Protein AF-A0A7S3GR27-F1 (afdb_monomer_lite)

Organism: NCBI:txid89044

Foldseek 3Di:
DVLLVVQLVLCVVVPHDNVVSNVLSVQASVLLVVCVVVVNSCSVQLSVVCVVVVNPSVVSSVCVVVVVPPPPPDDPPDPPDPDPDDDDDDDDDDDDDDDDDDDDDDDDDDDDDPCPPDPVVQLVVQLVVCVVVVHDNVVSNVVSD

Sequence (145 aa):
GAELLSVFDRLRALGMPPPEAAATAKKYAAQLKELGEMGFEDWITAARLLDKYNGRLSRVANLLSEGGGAEFDDFPMAPVAPAAAPAPVAFPAPVPEPAQQQRPQASTVAGASAAAGIDKERVAAKFRELLAVGVQPNDAAGQAI

Structure (mmCIF, N/CA/C/O backbone):
data_AF-A0A7S3GR27-F1
#
_entry.id   AF-A0A7S3GR27-F1
#
loop_
_atom_site.group_PDB
_atom_site.id
_atom_site.type_symbol
_atom_site.label_atom_id
_atom_site.label_alt_id
_atom_site.label_comp_id
_atom_site.label_asym_id
_atom_site.label_entity_id
_atom_site.label_seq_id
_atom_site.pdbx_PDB_ins_code
_atom_site.Cartn_x
_atom_site.Cartn_y
_atom_site.Cartn_z
_atom_site.occupancy
_atom_site.B_iso_or_equiv
_atom_site.auth_seq_id
_atom_site.auth_comp_id
_atom_site.auth_asym_id
_atom_site.auth_atom_id
_atom_site.pdbx_PDB_model_num
ATOM 1 N N . GLY A 1 1 ? -11.485 3.491 2.715 1.00 74.00 1 GLY A N 1
ATOM 2 C CA . GLY A 1 1 ? -11.586 2.217 3.460 1.00 74.00 1 GLY A CA 1
ATOM 3 C C . GLY A 1 1 ? -11.530 1.015 2.537 1.00 74.00 1 GLY A C 1
ATOM 4 O O . GLY A 1 1 ? -10.647 0.187 2.703 1.00 74.00 1 GLY A O 1
ATOM 5 N N . ALA A 1 2 ? -12.428 0.944 1.549 1.00 90.06 2 ALA A N 1
ATOM 6 C CA . ALA A 1 2 ? -12.491 -0.162 0.587 1.00 90.06 2 ALA A CA 1
ATOM 7 C C . ALA A 1 2 ? -11.155 -0.437 -0.132 1.00 90.06 2 ALA A C 1
ATOM 9 O O . ALA A 1 2 ? -10.729 -1.581 -0.214 1.00 90.06 2 ALA A O 1
ATOM 10 N N . GLU A 1 3 ? -10.444 0.611 -0.557 1.00 91.38 3 GLU A N 1
ATOM 11 C CA . GLU A 1 3 ? -9.149 0.484 -1.248 1.00 91.38 3 GLU A CA 1
ATOM 12 C C . GLU A 1 3 ? -8.087 -0.223 -0.400 1.00 91.38 3 GLU A C 1
ATOM 14 O O . GLU A 1 3 ? -7.293 -1.007 -0.905 1.00 91.38 3 GLU A O 1
ATOM 19 N N . LEU A 1 4 ? -8.113 0.014 0.909 1.00 94.62 4 LEU A N 1
ATOM 20 C CA . LEU A 1 4 ? -7.178 -0.558 1.871 1.00 94.62 4 LEU A CA 1
ATOM 21 C C . LEU A 1 4 ? -7.359 -2.081 1.967 1.00 94.62 4 LEU A C 1
ATOM 23 O O . LEU A 1 4 ? -6.374 -2.813 2.007 1.00 94.62 4 LEU A O 1
ATOM 27 N N . LEU A 1 5 ? -8.613 -2.547 1.945 1.00 95.56 5 LEU A N 1
ATOM 28 C CA . LEU A 1 5 ? -8.957 -3.970 1.930 1.00 95.56 5 LEU A CA 1
ATOM 29 C C . LEU A 1 5 ? -8.587 -4.622 0.596 1.00 95.56 5 LEU A C 1
ATOM 31 O O . LEU A 1 5 ? -8.003 -5.702 0.603 1.00 95.56 5 LEU A O 1
ATOM 35 N N . SER A 1 6 ? -8.854 -3.955 -0.532 1.00 95.12 6 SER A N 1
ATOM 36 C CA . SER A 1 6 ? -8.463 -4.462 -1.853 1.00 95.12 6 SER A CA 1
ATOM 37 C C . SER A 1 6 ? -6.945 -4.610 -1.984 1.00 95.12 6 SER A C 1
ATOM 39 O O . SER A 1 6 ? -6.467 -5.627 -2.481 1.00 95.12 6 SER A O 1
ATOM 41 N N . VAL A 1 7 ? -6.177 -3.626 -1.501 1.00 95.69 7 VAL A N 1
ATOM 42 C CA . VAL A 1 7 ? -4.706 -3.674 -1.524 1.00 95.69 7 VAL A CA 1
ATOM 43 C C . VAL A 1 7 ? -4.174 -4.758 -0.597 1.00 95.69 7 VAL A C 1
ATOM 45 O O . VAL A 1 7 ? -3.272 -5.509 -0.967 1.00 95.69 7 VAL A O 1
ATOM 48 N N . PHE A 1 8 ? -4.749 -4.863 0.599 1.00 96.50 8 PHE A N 1
ATOM 49 C CA . PHE A 1 8 ? -4.393 -5.894 1.562 1.00 96.50 8 PHE A CA 1
ATOM 50 C C . PHE A 1 8 ? -4.617 -7.309 1.012 1.00 96.50 8 PHE A C 1
ATOM 52 O O . PHE A 1 8 ? -3.720 -8.146 1.107 1.00 96.50 8 PHE A O 1
ATOM 59 N N . ASP A 1 9 ? -5.784 -7.574 0.416 1.00 96.31 9 ASP A N 1
ATOM 60 C CA . ASP A 1 9 ? -6.108 -8.894 -0.128 1.00 96.31 9 ASP A CA 1
ATOM 61 C C . ASP A 1 9 ? -5.181 -9.260 -1.297 1.00 96.31 9 ASP A C 1
ATOM 63 O O . ASP A 1 9 ? -4.663 -10.376 -1.343 1.00 96.31 9 ASP A O 1
ATOM 67 N N . ARG A 1 10 ? -4.847 -8.286 -2.158 1.00 95.00 10 ARG A N 1
ATOM 68 C CA . ARG A 1 10 ? -3.869 -8.457 -3.244 1.00 95.00 10 ARG A CA 1
ATOM 69 C C . ARG A 1 10 ? -2.475 -8.815 -2.716 1.00 95.00 10 ARG A C 1
ATOM 71 O O . ARG A 1 10 ? -1.873 -9.773 -3.193 1.00 95.00 10 ARG A O 1
ATOM 78 N N . LEU A 1 11 ? -1.968 -8.089 -1.715 1.00 95.12 11 LEU A N 1
ATOM 79 C CA . LEU A 1 11 ? -0.666 -8.382 -1.096 1.00 95.12 11 LEU A CA 1
ATOM 80 C C . LEU A 1 11 ? -0.644 -9.776 -0.455 1.00 95.12 11 LEU A C 1
ATOM 82 O O . LEU A 1 11 ? 0.347 -10.496 -0.572 1.00 95.12 11 LEU A O 1
ATOM 86 N N . ARG A 1 12 ? -1.747 -10.181 0.185 1.00 96.00 12 ARG A N 1
ATOM 87 C CA . ARG A 1 12 ? -1.884 -11.517 0.773 1.00 96.00 12 ARG A CA 1
ATOM 88 C C . ARG A 1 12 ? -1.926 -12.610 -0.297 1.00 96.00 12 ARG A C 1
ATOM 90 O O . ARG A 1 12 ? -1.296 -13.648 -0.118 1.00 96.00 12 ARG A O 1
ATOM 97 N N . ALA A 1 13 ? -2.625 -12.372 -1.408 1.00 96.44 13 ALA A N 1
ATOM 98 C CA . ALA A 1 13 ? -2.672 -13.288 -2.548 1.00 96.44 13 ALA A CA 1
ATOM 99 C C . ALA A 1 13 ? -1.287 -13.498 -3.188 1.00 96.44 13 ALA A C 1
ATOM 101 O O . ALA A 1 13 ? -0.997 -14.587 -3.672 1.00 96.44 13 ALA A O 1
ATOM 102 N N . LEU A 1 14 ? -0.417 -12.485 -3.125 1.00 94.19 14 LEU A N 1
ATOM 103 C CA . LEU A 1 14 ? 0.978 -12.543 -3.577 1.00 94.19 14 LEU A CA 1
ATOM 104 C C . LEU A 1 14 ? 1.947 -13.139 -2.534 1.00 94.19 14 LEU A C 1
ATOM 106 O O . LEU A 1 14 ? 3.152 -13.176 -2.766 1.00 94.19 14 LEU A O 1
ATOM 110 N N . GLY A 1 15 ? 1.444 -13.608 -1.386 1.00 94.69 15 GLY A N 1
ATOM 111 C CA . GLY A 1 15 ? 2.239 -14.300 -0.367 1.00 94.69 15 GLY A CA 1
ATOM 112 C C . GLY A 1 15 ? 2.841 -13.410 0.725 1.00 94.69 15 GLY A C 1
ATOM 113 O O . GLY A 1 15 ? 3.635 -13.901 1.527 1.00 94.69 15 GLY A O 1
ATOM 114 N N . MET A 1 16 ? 2.473 -12.125 0.813 1.00 94.50 16 MET A N 1
ATOM 115 C CA . MET A 1 16 ? 2.908 -11.269 1.926 1.00 94.50 16 MET A CA 1
ATOM 116 C C . MET A 1 16 ? 2.218 -11.683 3.239 1.00 94.50 16 MET A C 1
ATOM 118 O O . MET A 1 16 ? 1.001 -11.906 3.245 1.00 94.50 16 MET A O 1
ATOM 122 N N . PRO A 1 17 ? 2.937 -11.740 4.378 1.00 95.94 17 PRO A N 1
ATOM 123 C CA . PRO A 1 17 ? 2.318 -12.076 5.651 1.00 95.94 17 PRO A CA 1
ATOM 124 C C . PRO A 1 17 ? 1.285 -11.007 6.066 1.00 95.94 17 PRO A C 1
ATOM 126 O O . PRO A 1 17 ? 1.534 -9.810 5.900 1.00 95.94 17 PRO A O 1
ATOM 129 N N . PRO A 1 18 ? 0.140 -11.401 6.665 1.00 94.88 18 PRO A N 1
ATOM 130 C CA . PRO A 1 18 ? -0.937 -10.482 7.041 1.00 94.88 18 PRO A CA 1
ATOM 131 C C . PRO A 1 18 ? -0.513 -9.243 7.855 1.00 94.88 18 PRO A C 1
ATOM 133 O O . PRO A 1 18 ? -0.980 -8.151 7.535 1.00 94.88 18 PRO A O 1
ATOM 136 N N . PRO A 1 19 ? 0.354 -9.331 8.885 1.00 96.06 19 PRO A N 1
ATOM 137 C CA . PRO A 1 19 ? 0.736 -8.138 9.641 1.00 96.06 19 PRO A CA 1
ATOM 138 C C . PRO A 1 19 ? 1.511 -7.117 8.791 1.00 96.06 19 PRO A C 1
ATOM 140 O O . PRO A 1 19 ? 1.234 -5.919 8.882 1.00 96.06 19 PRO A O 1
ATOM 143 N N . GLU A 1 20 ? 2.428 -7.566 7.927 1.00 94.31 20 GLU A N 1
ATOM 144 C CA . GLU A 1 20 ? 3.156 -6.672 7.015 1.00 94.31 20 GLU A CA 1
ATOM 145 C C . GLU A 1 20 ? 2.253 -6.127 5.914 1.00 94.31 20 GLU A C 1
ATOM 147 O O . GLU A 1 20 ? 2.299 -4.932 5.625 1.00 94.31 20 GLU A O 1
ATOM 152 N N . ALA A 1 21 ? 1.388 -6.964 5.336 1.00 95.75 21 ALA A N 1
ATOM 153 C CA . ALA A 1 21 ? 0.435 -6.533 4.319 1.00 95.75 21 ALA A CA 1
ATOM 154 C C . ALA A 1 21 ? -0.488 -5.430 4.854 1.00 95.75 21 ALA A C 1
ATOM 156 O O . ALA A 1 21 ? -0.719 -4.434 4.172 1.00 95.75 21 ALA A O 1
ATOM 157 N N . ALA A 1 22 ? -0.970 -5.555 6.095 1.00 96.00 22 ALA A N 1
ATOM 158 C CA . ALA A 1 22 ? -1.816 -4.543 6.723 1.00 96.00 22 ALA A CA 1
ATOM 159 C C . ALA A 1 22 ? -1.056 -3.230 6.972 1.00 96.00 22 ALA A C 1
ATOM 161 O O . ALA A 1 22 ? -1.586 -2.149 6.706 1.00 96.00 22 ALA A O 1
ATOM 162 N N . ALA A 1 23 ? 0.191 -3.307 7.451 1.00 96.38 23 ALA A N 1
ATOM 163 C CA . ALA A 1 23 ? 1.030 -2.132 7.674 1.00 96.38 23 ALA A CA 1
ATOM 164 C C . ALA A 1 23 ? 1.354 -1.404 6.359 1.00 96.38 23 ALA A C 1
ATOM 166 O O . ALA A 1 23 ? 1.213 -0.181 6.273 1.00 96.38 23 ALA A O 1
ATOM 167 N N . THR A 1 24 ? 1.728 -2.162 5.328 1.00 95.69 24 THR A N 1
ATOM 168 C CA . THR A 1 24 ? 2.029 -1.664 3.983 1.00 95.69 24 THR A CA 1
ATOM 169 C C . THR A 1 24 ? 0.794 -1.051 3.337 1.00 95.69 24 THR A C 1
ATOM 171 O O . THR A 1 24 ? 0.851 0.092 2.893 1.00 95.69 24 THR A O 1
ATOM 174 N N . ALA A 1 25 ? -0.345 -1.748 3.345 1.00 95.81 25 ALA A N 1
ATOM 175 C CA . ALA A 1 25 ? -1.597 -1.226 2.805 1.00 95.81 25 ALA A CA 1
ATOM 176 C C . ALA A 1 25 ? -2.021 0.059 3.532 1.00 95.81 25 ALA A C 1
ATOM 178 O O . ALA A 1 25 ? -2.435 1.024 2.900 1.00 95.81 25 ALA A O 1
ATOM 179 N N . LYS A 1 26 ? -1.847 0.141 4.855 1.00 96.88 26 LYS A N 1
ATOM 180 C CA . LYS A 1 26 ? -2.180 1.355 5.613 1.00 96.88 26 LYS A CA 1
ATOM 181 C C . LYS A 1 26 ? -1.310 2.556 5.237 1.00 96.88 26 LYS A C 1
ATOM 183 O O . LYS A 1 26 ? -1.814 3.675 5.232 1.00 96.88 26 LYS A O 1
ATOM 188 N N . LYS A 1 27 ? -0.026 2.336 4.944 1.00 96.12 27 LYS A N 1
ATOM 189 C CA . LYS A 1 27 ? 0.920 3.399 4.570 1.00 96.12 27 LYS A CA 1
ATOM 190 C C . LYS A 1 27 ? 0.828 3.790 3.094 1.00 96.12 27 LYS A C 1
ATOM 192 O O . LYS A 1 27 ? 0.944 4.970 2.779 1.00 96.12 27 LYS A O 1
ATOM 197 N N . TYR A 1 28 ? 0.645 2.806 2.214 1.00 97.00 28 TYR A N 1
ATOM 198 C CA . TYR A 1 28 ? 0.872 2.945 0.776 1.00 97.00 28 TYR A CA 1
ATOM 199 C C . TYR A 1 28 ? -0.311 2.506 -0.103 1.00 97.00 28 TYR A C 1
ATOM 201 O O . TYR A 1 28 ? -0.120 2.253 -1.291 1.00 97.00 28 TYR A O 1
ATOM 209 N N . ALA A 1 29 ? -1.532 2.394 0.441 1.00 96.44 29 ALA A N 1
ATOM 210 C CA . ALA A 1 29 ? -2.702 1.954 -0.333 1.00 96.44 29 ALA A CA 1
ATOM 211 C C . ALA A 1 29 ? -2.932 2.777 -1.605 1.00 96.44 29 ALA A C 1
ATOM 213 O O . ALA A 1 29 ? -3.178 2.194 -2.657 1.00 96.44 29 ALA A O 1
ATOM 214 N N . ALA A 1 30 ? -2.832 4.108 -1.521 1.00 96.69 30 ALA A N 1
ATOM 215 C CA . ALA A 1 30 ? -3.043 4.980 -2.674 1.00 96.69 30 ALA A CA 1
ATOM 216 C C . ALA A 1 30 ? -1.991 4.723 -3.767 1.00 96.69 30 ALA A C 1
ATOM 218 O O . ALA A 1 30 ? -2.334 4.540 -4.928 1.00 96.69 30 ALA A O 1
ATOM 219 N N . GLN A 1 31 ? -0.717 4.622 -3.381 1.00 97.19 31 GLN A N 1
ATOM 220 C CA . GLN A 1 31 ? 0.395 4.410 -4.306 1.00 97.19 31 GLN A CA 1
ATOM 221 C C . GLN A 1 31 ? 0.361 3.023 -4.954 1.00 97.19 31 GLN A C 1
ATOM 223 O O . GLN A 1 31 ? 0.614 2.898 -6.147 1.00 97.19 31 GLN A O 1
ATOM 228 N N . LEU A 1 32 ? 0.058 1.976 -4.182 1.00 96.31 32 LEU A N 1
ATOM 229 C CA . LEU A 1 32 ? -0.047 0.612 -4.708 1.00 96.31 32 LEU A CA 1
ATOM 230 C C . LEU A 1 32 ? -1.229 0.466 -5.665 1.00 96.31 32 LEU A C 1
ATOM 232 O O . LEU A 1 32 ? -1.109 -0.218 -6.677 1.00 96.31 32 LEU A O 1
ATOM 236 N N . LYS A 1 33 ? -2.344 1.147 -5.3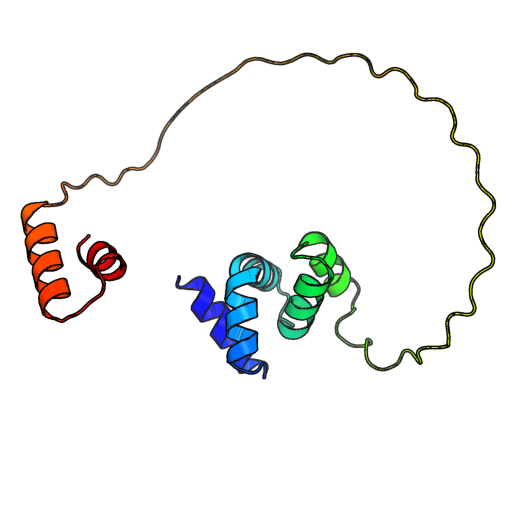81 1.00 96.31 33 LYS A N 1
ATOM 237 C CA . LYS A 1 33 ? -3.483 1.202 -6.295 1.00 96.31 33 LYS A CA 1
ATOM 238 C C . LYS A 1 33 ? -3.106 1.872 -7.617 1.00 96.31 33 LYS A C 1
ATOM 240 O O . LYS A 1 33 ? -3.334 1.273 -8.659 1.00 96.31 33 LYS A O 1
ATOM 245 N N . GLU A 1 34 ? -2.482 3.048 -7.570 1.00 96.12 34 GLU A N 1
ATOM 246 C CA . GLU A 1 34 ? -2.038 3.761 -8.778 1.00 96.12 34 GLU A CA 1
ATOM 247 C C . GLU A 1 34 ? -1.043 2.927 -9.599 1.00 96.12 34 GLU A C 1
ATOM 249 O O . GLU A 1 34 ? -1.134 2.867 -10.822 1.00 96.12 34 GLU A O 1
ATOM 254 N N . LEU A 1 35 ? -0.120 2.220 -8.935 1.00 94.94 35 LEU A N 1
ATOM 255 C CA . LEU A 1 35 ? 0.774 1.262 -9.594 1.00 94.94 35 LEU A CA 1
ATOM 256 C C . LEU A 1 35 ? -0.004 0.126 -10.270 1.00 94.94 35 LEU A C 1
ATOM 258 O O . LEU A 1 35 ? 0.286 -0.207 -11.416 1.00 94.94 35 LEU A O 1
ATOM 262 N N . GLY A 1 36 ? -1.033 -0.408 -9.615 1.00 94.50 36 GLY A N 1
ATOM 263 C CA . GLY A 1 36 ? -1.944 -1.373 -10.223 1.00 94.50 36 GLY A CA 1
ATOM 264 C C . GLY A 1 36 ? -2.678 -0.830 -11.454 1.00 94.50 36 GLY A C 1
ATOM 265 O O . GLY A 1 36 ? -2.768 -1.529 -12.459 1.00 94.50 36 GLY A O 1
ATOM 266 N N . GLU A 1 37 ? -3.159 0.415 -11.408 1.00 95.69 37 GLU A N 1
ATOM 267 C CA . GLU A 1 37 ? -3.839 1.072 -12.539 1.00 95.69 37 GLU A CA 1
ATOM 268 C C . GLU A 1 37 ? -2.891 1.346 -13.718 1.00 95.69 37 GLU A C 1
ATOM 270 O O . GLU A 1 37 ? -3.316 1.315 -14.871 1.00 95.69 37 GLU A O 1
ATOM 275 N N . MET A 1 38 ? -1.594 1.527 -13.448 1.00 93.94 38 MET A N 1
ATOM 276 C CA . MET A 1 38 ? -0.543 1.608 -14.470 1.00 93.94 38 MET A CA 1
ATOM 277 C C . MET A 1 38 ? -0.135 0.242 -15.053 1.00 93.94 38 MET A C 1
ATOM 279 O O . MET A 1 38 ? 0.669 0.197 -15.982 1.00 93.94 38 MET A O 1
ATOM 283 N N . GLY A 1 39 ? -0.677 -0.865 -14.537 1.00 95.06 39 GLY A N 1
ATOM 284 C CA . GLY A 1 39 ? -0.365 -2.220 -14.997 1.00 95.06 39 GLY A CA 1
ATOM 285 C C . GLY A 1 39 ? 0.813 -2.881 -14.279 1.00 95.06 39 GLY A C 1
ATOM 286 O O . GLY A 1 39 ? 1.275 -3.932 -14.715 1.00 95.06 39 GLY A O 1
ATOM 287 N N . PHE A 1 40 ? 1.302 -2.314 -13.171 1.00 94.12 40 PHE A N 1
ATOM 288 C CA . PHE A 1 40 ? 2.305 -2.982 -12.343 1.00 94.12 40 PHE A CA 1
ATOM 289 C C . PHE A 1 40 ? 1.632 -4.024 -11.442 1.00 94.12 40 PHE A C 1
ATOM 291 O O . PHE A 1 40 ? 0.898 -3.697 -10.507 1.00 94.12 40 PHE A O 1
ATOM 298 N N . GLU A 1 41 ? 1.899 -5.300 -11.713 1.00 92.06 41 GLU A N 1
ATOM 299 C CA . GLU A 1 41 ? 1.312 -6.427 -10.976 1.00 92.06 41 GLU A CA 1
ATOM 300 C C . GLU A 1 41 ? 2.180 -6.903 -9.802 1.00 92.06 41 GLU A C 1
ATOM 302 O O . GLU A 1 41 ? 1.674 -7.546 -8.879 1.00 92.06 41 GLU A O 1
ATOM 307 N N . ASP A 1 42 ? 3.461 -6.518 -9.777 1.00 92.25 42 ASP A N 1
ATOM 308 C CA . ASP A 1 42 ? 4.414 -6.926 -8.742 1.00 92.25 42 ASP A CA 1
ATOM 309 C C . ASP A 1 42 ? 4.347 -6.033 -7.493 1.00 92.25 42 ASP A C 1
ATOM 311 O O . ASP A 1 42 ? 5.177 -5.154 -7.234 1.00 92.25 42 ASP A O 1
ATOM 315 N N . TRP A 1 43 ? 3.289 -6.229 -6.705 1.00 94.56 43 TRP A N 1
ATOM 316 C CA . TRP A 1 43 ? 2.995 -5.350 -5.570 1.00 94.56 43 TRP A CA 1
ATOM 317 C C . TRP A 1 43 ? 3.935 -5.589 -4.386 1.00 94.56 43 TRP A C 1
ATOM 319 O O . TRP A 1 43 ? 4.111 -4.698 -3.558 1.00 94.56 43 TRP A O 1
ATOM 329 N N . ILE A 1 44 ? 4.567 -6.764 -4.313 1.00 94.62 44 ILE A N 1
ATOM 330 C CA . ILE A 1 44 ? 5.554 -7.097 -3.280 1.00 94.62 44 ILE A CA 1
ATOM 331 C C . ILE A 1 44 ? 6.828 -6.281 -3.497 1.00 94.62 44 ILE A C 1
ATOM 333 O O . ILE A 1 44 ? 7.299 -5.612 -2.572 1.00 94.62 44 ILE A O 1
ATOM 337 N N . THR A 1 45 ? 7.356 -6.277 -4.724 1.00 94.12 45 THR A N 1
ATOM 338 C CA . THR A 1 45 ? 8.528 -5.467 -5.070 1.00 94.12 45 THR A CA 1
ATOM 339 C C . THR A 1 45 ? 8.196 -3.984 -4.974 1.00 94.12 45 THR A C 1
ATOM 341 O O . THR A 1 45 ? 8.950 -3.226 -4.361 1.00 94.12 45 THR A O 1
ATOM 344 N N . ALA A 1 46 ? 7.025 -3.567 -5.469 1.00 94.75 46 ALA A N 1
ATOM 345 C CA . ALA A 1 46 ? 6.552 -2.193 -5.330 1.00 94.75 46 ALA A CA 1
ATOM 346 C C . ALA A 1 46 ? 6.477 -1.739 -3.864 1.00 94.75 46 ALA A C 1
ATOM 348 O O . ALA A 1 46 ? 6.958 -0.656 -3.539 1.00 94.75 46 ALA A O 1
ATOM 349 N N . ALA A 1 47 ? 5.931 -2.561 -2.963 1.00 95.00 47 ALA A N 1
ATOM 350 C CA . ALA A 1 47 ? 5.849 -2.262 -1.535 1.00 95.00 47 ALA A CA 1
ATOM 351 C C . ALA A 1 47 ? 7.234 -2.064 -0.900 1.00 95.00 47 ALA A C 1
ATOM 353 O O . ALA A 1 47 ? 7.445 -1.092 -0.173 1.00 95.00 47 ALA A O 1
ATOM 354 N N . ARG A 1 48 ? 8.201 -2.935 -1.218 1.00 94.31 48 ARG A N 1
ATOM 355 C CA . ARG A 1 48 ? 9.591 -2.811 -0.741 1.00 94.31 48 ARG A CA 1
ATOM 356 C C . ARG A 1 48 ? 10.268 -1.547 -1.267 1.00 94.31 48 ARG A C 1
ATOM 358 O O . ARG A 1 48 ? 10.966 -0.859 -0.523 1.00 94.31 48 ARG A O 1
ATOM 365 N N . LEU A 1 49 ? 10.048 -1.216 -2.539 1.00 94.69 49 LEU A N 1
ATOM 366 C CA . LEU A 1 49 ? 10.564 0.012 -3.142 1.00 94.69 49 LEU A CA 1
ATOM 367 C C . LEU A 1 49 ? 9.898 1.254 -2.535 1.00 94.69 49 LEU A C 1
ATOM 369 O O . LEU A 1 49 ? 10.577 2.247 -2.285 1.00 94.69 49 LEU A O 1
ATOM 373 N N . LEU A 1 50 ? 8.599 1.209 -2.246 1.00 95.38 50 LEU A N 1
ATOM 374 C CA . LEU A 1 50 ? 7.890 2.299 -1.577 1.00 95.38 50 LEU A CA 1
ATOM 375 C C . LEU A 1 50 ? 8.422 2.529 -0.163 1.00 95.38 50 LEU A C 1
ATOM 377 O O . LEU A 1 50 ? 8.620 3.683 0.206 1.00 95.38 50 LEU A O 1
ATOM 381 N N . ASP A 1 51 ? 8.726 1.479 0.597 1.00 94.31 51 ASP A N 1
ATOM 382 C CA . ASP A 1 51 ? 9.366 1.628 1.908 1.00 94.31 51 ASP A CA 1
ATOM 383 C C . ASP A 1 51 ? 10.770 2.251 1.770 1.00 94.31 51 ASP A C 1
ATOM 385 O O . ASP A 1 51 ? 11.046 3.314 2.333 1.00 94.31 51 ASP A O 1
ATOM 389 N N . LYS A 1 52 ? 11.606 1.702 0.874 1.00 95.12 52 LYS A N 1
ATOM 390 C CA . LYS A 1 52 ? 12.964 2.201 0.585 1.00 95.12 52 LYS A CA 1
ATOM 391 C C . LYS A 1 52 ? 12.992 3.668 0.141 1.00 95.12 52 LYS A C 1
ATOM 393 O O . LYS A 1 52 ? 13.878 4.426 0.533 1.00 95.12 52 LYS A O 1
ATOM 398 N N . TYR A 1 53 ? 12.032 4.080 -0.684 1.00 96.00 53 TYR A N 1
ATOM 399 C CA . TYR A 1 53 ? 11.943 5.431 -1.240 1.00 96.00 53 TYR A CA 1
ATOM 400 C C . TYR A 1 53 ? 10.912 6.317 -0.529 1.00 96.00 53 TYR A C 1
ATOM 402 O O . TYR A 1 53 ? 10.527 7.350 -1.080 1.00 96.00 53 TYR A O 1
ATOM 410 N N . ASN A 1 54 ? 10.486 5.962 0.690 1.00 94.75 54 ASN A N 1
ATOM 411 C CA . ASN A 1 54 ? 9.562 6.751 1.516 1.00 94.75 54 ASN A CA 1
ATOM 412 C C . ASN A 1 54 ? 8.272 7.171 0.772 1.00 94.75 54 ASN A C 1
ATOM 414 O O . ASN A 1 54 ? 7.803 8.300 0.886 1.00 94.75 54 ASN A O 1
ATOM 418 N N . GLY A 1 55 ? 7.710 6.270 -0.033 1.00 94.31 55 GLY A N 1
ATOM 419 C CA . GLY A 1 55 ? 6.459 6.476 -0.762 1.00 94.31 55 GLY A CA 1
ATOM 420 C C . GLY A 1 55 ? 6.580 7.266 -2.070 1.00 94.31 55 GLY A C 1
ATOM 421 O O . GLY A 1 55 ? 5.555 7.669 -2.618 1.00 94.31 55 GLY A O 1
ATOM 422 N N . ARG A 1 56 ? 7.793 7.506 -2.597 1.00 96.44 56 ARG A N 1
ATOM 423 C CA . ARG A 1 56 ? 7.995 8.213 -3.880 1.00 96.44 56 ARG A CA 1
ATOM 424 C C . ARG A 1 56 ? 7.600 7.357 -5.089 1.00 96.44 56 ARG A C 1
ATOM 426 O O . ARG A 1 56 ? 8.460 6.763 -5.740 1.00 96.44 56 ARG A O 1
ATOM 433 N N . LEU A 1 57 ? 6.313 7.370 -5.432 1.00 95.38 57 LEU A N 1
ATOM 434 C CA . LEU A 1 57 ? 5.732 6.600 -6.537 1.00 95.38 57 LEU A CA 1
ATOM 435 C C . LEU A 1 57 ? 6.477 6.777 -7.871 1.00 95.38 57 LEU A C 1
ATOM 437 O O . LEU A 1 57 ? 6.812 5.777 -8.491 1.00 95.38 57 LEU A O 1
ATOM 441 N N . SER A 1 58 ? 6.840 8.001 -8.276 1.00 94.8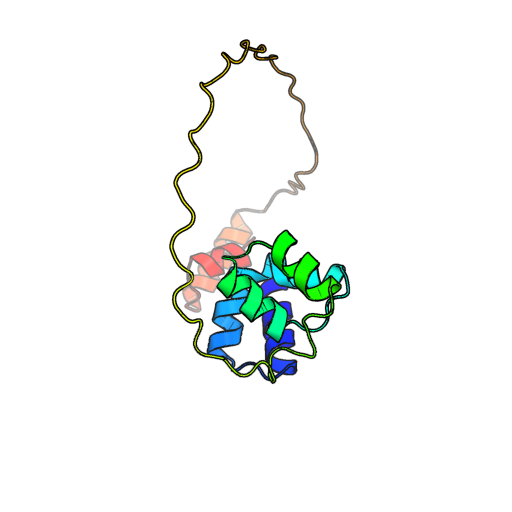1 58 SER A N 1
ATOM 442 C CA . SER A 1 58 ? 7.553 8.228 -9.549 1.00 94.81 58 SER A CA 1
ATOM 443 C C . SER A 1 58 ? 8.898 7.498 -9.627 1.00 94.81 58 SER A C 1
ATOM 445 O O . SER A 1 58 ? 9.292 7.039 -10.694 1.00 94.81 58 SER A O 1
ATOM 447 N N . ARG A 1 59 ? 9.615 7.359 -8.500 1.00 94.12 59 ARG A N 1
ATOM 448 C CA . AR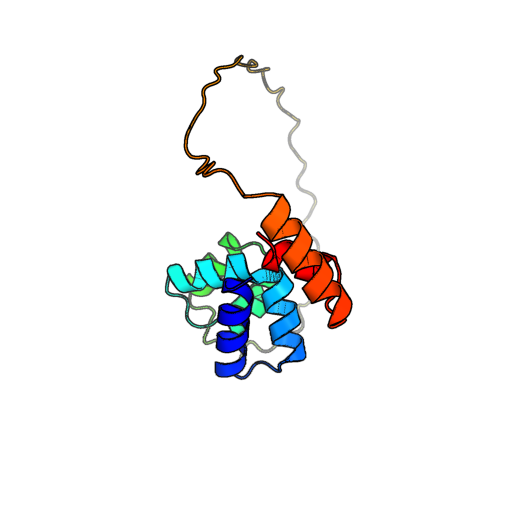G A 1 59 ? 10.891 6.627 -8.481 1.00 94.12 59 ARG A CA 1
ATOM 449 C C . ARG A 1 59 ? 10.663 5.122 -8.576 1.00 94.12 59 ARG A C 1
ATOM 451 O O . ARG A 1 59 ? 11.418 4.448 -9.264 1.00 94.12 59 ARG A O 1
ATOM 458 N N . VAL A 1 60 ? 9.628 4.627 -7.902 1.00 94.69 60 VAL A N 1
ATOM 459 C CA . VAL A 1 60 ? 9.237 3.212 -7.918 1.00 94.69 60 VAL A CA 1
ATOM 460 C C . VAL A 1 60 ? 8.751 2.796 -9.306 1.00 94.69 60 VAL A C 1
ATOM 462 O O . VAL A 1 60 ? 9.218 1.788 -9.821 1.00 94.69 60 VAL A O 1
ATOM 465 N N . ALA A 1 61 ? 7.893 3.600 -9.938 1.00 94.50 61 ALA A N 1
ATOM 466 C CA . ALA A 1 61 ? 7.383 3.349 -11.283 1.00 94.50 61 ALA A CA 1
ATOM 467 C C . ALA A 1 61 ? 8.512 3.298 -12.322 1.00 94.50 61 ALA A C 1
ATOM 469 O O . ALA A 1 61 ? 8.545 2.378 -13.131 1.00 94.50 61 ALA A O 1
ATOM 470 N N . ASN A 1 62 ? 9.480 4.223 -12.262 1.00 94.12 62 ASN A N 1
ATOM 471 C CA . ASN A 1 62 ? 10.641 4.180 -13.156 1.00 94.12 62 ASN A CA 1
ATOM 472 C C . ASN A 1 62 ? 11.451 2.889 -12.969 1.00 94.12 62 ASN A C 1
ATOM 474 O O . ASN A 1 62 ? 11.746 2.223 -13.951 1.00 94.12 62 ASN A O 1
ATOM 478 N N . LEU A 1 63 ? 11.737 2.489 -11.724 1.00 92.56 63 LEU A N 1
ATOM 479 C CA . LEU A 1 63 ? 12.504 1.267 -11.443 1.00 92.56 63 LEU A CA 1
ATOM 480 C C . LEU A 1 63 ? 11.784 -0.012 -11.886 1.00 92.56 63 LEU A C 1
ATOM 482 O O . LEU A 1 63 ? 12.426 -0.942 -12.370 1.00 92.56 63 LEU A O 1
ATOM 486 N N . LEU A 1 64 ? 10.461 -0.063 -11.719 1.00 91.06 64 LEU A N 1
ATOM 487 C CA . LEU A 1 64 ? 9.650 -1.184 -12.191 1.00 91.06 64 LEU A CA 1
ATOM 488 C C . LEU A 1 64 ? 9.606 -1.229 -13.727 1.00 91.06 64 LEU A C 1
ATOM 490 O O . LEU A 1 64 ? 9.745 -2.306 -14.300 1.00 91.06 64 LEU A O 1
ATOM 494 N N . SER A 1 65 ? 9.487 -0.076 -14.392 1.00 91.06 65 SER A N 1
ATOM 495 C CA . SER A 1 65 ? 9.524 0.032 -15.860 1.00 91.06 65 SER A CA 1
ATOM 496 C C . SER A 1 65 ? 10.885 -0.316 -16.461 1.00 91.06 65 SER A C 1
ATOM 498 O O . SER A 1 65 ? 10.943 -0.865 -17.556 1.00 91.06 65 SER A O 1
ATOM 500 N N . GLU A 1 66 ? 11.982 -0.019 -15.761 1.00 86.94 66 GLU A N 1
ATOM 501 C CA . GLU A 1 66 ? 13.347 -0.362 -16.186 1.00 86.94 66 GLU A CA 1
ATOM 502 C C . GLU A 1 66 ? 13.643 -1.878 -16.104 1.00 86.94 66 GLU A C 1
ATOM 504 O O . GLU A 1 66 ? 14.732 -2.304 -16.473 1.00 86.94 66 GLU A O 1
ATOM 509 N N . GLY A 1 67 ? 12.683 -2.709 -15.671 1.00 72.81 67 GLY A N 1
ATOM 510 C CA . GLY A 1 67 ? 12.820 -4.171 -15.630 1.00 72.81 67 GLY A CA 1
ATOM 511 C C . GLY A 1 67 ? 13.315 -4.724 -14.290 1.00 72.81 67 GLY A C 1
ATOM 512 O O . GLY A 1 67 ? 13.579 -5.918 -14.172 1.00 72.81 67 GLY A O 1
ATOM 513 N N . GLY A 1 68 ? 13.383 -3.890 -13.246 1.00 56.44 68 GLY A N 1
ATOM 514 C CA . GLY A 1 68 ? 13.922 -4.233 -11.923 1.00 56.44 68 GLY A CA 1
ATOM 515 C C . GLY A 1 68 ? 13.107 -5.229 -11.083 1.00 56.44 68 GLY A C 1
ATOM 516 O O . GLY A 1 68 ? 13.297 -5.274 -9.870 1.00 56.44 68 GLY A O 1
ATOM 517 N N . GLY A 1 69 ? 12.191 -5.995 -11.682 1.00 51.38 69 GLY A N 1
ATOM 518 C CA . GLY A 1 69 ? 11.408 -7.031 -10.997 1.00 51.38 69 GLY A CA 1
ATOM 519 C C . GLY A 1 69 ? 12.059 -8.419 -10.985 1.00 51.38 69 GLY A C 1
ATOM 520 O O . GLY A 1 69 ? 11.725 -9.224 -10.124 1.00 51.38 69 GLY A O 1
ATOM 521 N N . ALA A 1 70 ? 12.993 -8.710 -11.899 1.00 47.81 70 ALA A N 1
ATOM 522 C CA . ALA A 1 70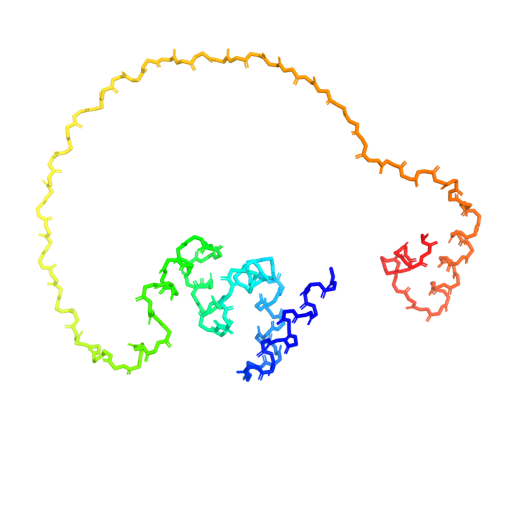 ? 13.487 -10.078 -12.102 1.00 47.81 70 ALA A CA 1
ATOM 523 C C . ALA A 1 70 ? 14.941 -10.339 -11.655 1.00 47.81 70 ALA A C 1
ATOM 525 O O . ALA A 1 70 ? 15.335 -11.497 -11.583 1.00 47.81 70 ALA A O 1
ATOM 526 N N . GLU A 1 71 ? 15.742 -9.315 -11.329 1.00 48.97 71 GLU A N 1
ATOM 527 C CA . GLU A 1 71 ? 17.209 -9.479 -11.204 1.00 48.97 71 GLU A CA 1
ATOM 528 C C . GLU A 1 71 ? 17.832 -8.865 -9.931 1.00 48.97 71 GLU A C 1
ATOM 530 O O . GLU A 1 71 ? 18.986 -8.445 -9.937 1.00 48.97 71 GLU A O 1
ATOM 535 N N . PHE A 1 72 ? 17.104 -8.803 -8.809 1.00 54.03 72 PHE A N 1
ATOM 536 C CA . PHE A 1 72 ? 17.673 -8.324 -7.531 1.00 54.03 72 PHE A CA 1
ATOM 537 C C . PHE A 1 72 ? 18.260 -9.419 -6.617 1.00 54.03 72 PHE A C 1
ATOM 539 O O . PHE A 1 72 ? 18.696 -9.084 -5.516 1.00 54.03 72 PHE A O 1
ATOM 546 N N . ASP A 1 73 ? 18.312 -10.687 -7.049 1.00 50.72 73 ASP A N 1
ATOM 547 C CA . ASP A 1 73 ? 18.862 -11.795 -6.237 1.00 50.72 73 ASP A CA 1
ATOM 548 C C . ASP A 1 73 ? 20.319 -12.181 -6.579 1.00 50.72 73 ASP A C 1
ATOM 550 O O . ASP A 1 73 ? 20.958 -12.866 -5.790 1.00 50.72 73 ASP A O 1
ATOM 554 N N . ASP A 1 74 ? 20.900 -11.696 -7.686 1.00 49.56 74 ASP A N 1
ATOM 555 C CA . ASP A 1 74 ? 22.268 -12.072 -8.101 1.00 49.56 74 ASP A CA 1
ATOM 556 C C . ASP A 1 74 ? 23.121 -10.857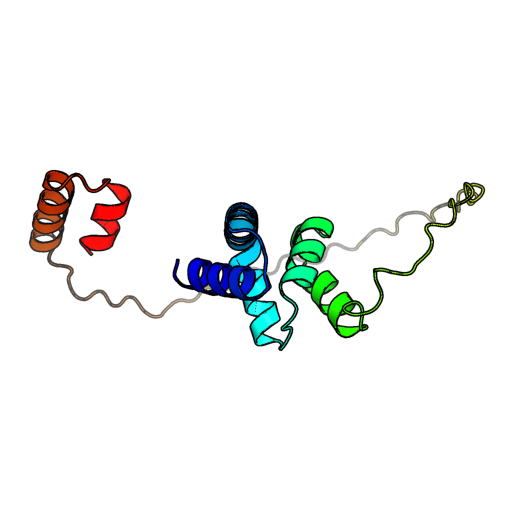 -8.496 1.00 49.56 74 ASP A C 1
ATOM 558 O O . ASP A 1 74 ? 23.675 -10.754 -9.585 1.00 49.56 74 ASP A O 1
ATOM 562 N N . PHE A 1 75 ? 23.245 -9.894 -7.584 1.00 49.22 75 PHE A N 1
ATOM 563 C CA . PHE A 1 75 ? 24.467 -9.096 -7.558 1.00 49.22 75 PHE A CA 1
ATOM 564 C C . PHE A 1 75 ? 25.259 -9.535 -6.335 1.00 49.22 75 PHE A C 1
ATOM 566 O O . PHE A 1 75 ? 24.850 -9.201 -5.216 1.00 49.22 75 PHE A O 1
ATOM 573 N N . PRO A 1 76 ? 26.383 -10.270 -6.497 1.00 52.81 76 PRO A N 1
ATOM 574 C CA . PRO A 1 76 ? 27.298 -10.460 -5.390 1.00 52.81 76 PRO A CA 1
ATOM 575 C C . PRO A 1 76 ? 27.624 -9.067 -4.877 1.00 52.81 76 PRO A C 1
ATOM 577 O O . PRO A 1 76 ? 28.099 -8.206 -5.622 1.00 52.81 76 PRO A O 1
ATOM 580 N N . MET A 1 77 ? 27.303 -8.837 -3.608 1.00 50.59 77 MET A N 1
ATOM 581 C CA . MET A 1 77 ? 27.708 -7.664 -2.859 1.00 50.59 77 MET A CA 1
ATOM 582 C C . MET A 1 77 ? 29.235 -7.711 -2.775 1.00 50.59 77 MET A C 1
ATOM 584 O O . MET A 1 77 ? 29.814 -8.122 -1.772 1.00 50.59 77 MET A O 1
ATOM 588 N N . ALA A 1 78 ? 29.903 -7.363 -3.875 1.00 54.16 78 ALA A N 1
ATOM 589 C CA . ALA A 1 78 ? 31.318 -7.095 -3.875 1.00 54.16 78 ALA A CA 1
ATOM 590 C C . ALA A 1 78 ? 31.509 -6.018 -2.805 1.00 54.16 78 ALA A C 1
ATOM 592 O O . ALA A 1 78 ? 30.759 -5.032 -2.808 1.00 54.16 78 ALA A O 1
ATOM 593 N N . PRO A 1 79 ? 32.436 -6.205 -1.851 1.00 58.91 79 PRO A N 1
ATOM 594 C CA . PRO A 1 79 ? 32.741 -5.162 -0.896 1.00 58.91 79 PRO A CA 1
ATOM 595 C C . PRO A 1 79 ? 33.096 -3.933 -1.720 1.00 58.91 79 PRO A C 1
ATOM 597 O O . PRO A 1 79 ? 34.079 -3.933 -2.461 1.00 58.91 79 PRO A O 1
ATOM 600 N N . VAL A 1 80 ? 32.242 -2.914 -1.647 1.00 56.72 80 VAL A N 1
ATOM 601 C CA . VAL A 1 80 ? 32.543 -1.601 -2.190 1.00 56.72 80 VAL A CA 1
ATOM 602 C C . VAL A 1 80 ? 33.806 -1.149 -1.476 1.00 56.72 80 VAL A C 1
ATOM 604 O O . VAL A 1 80 ? 33.780 -0.734 -0.319 1.00 56.72 80 VAL A O 1
ATOM 607 N N . ALA A 1 81 ? 34.946 -1.327 -2.144 1.00 57.94 81 ALA A N 1
ATOM 608 C CA . ALA A 1 81 ? 36.183 -0.711 -1.725 1.00 57.94 81 ALA A CA 1
ATOM 609 C C . ALA A 1 81 ? 35.875 0.784 -1.556 1.00 57.94 81 ALA A C 1
ATOM 611 O O . ALA A 1 81 ? 35.190 1.346 -2.418 1.00 57.94 81 ALA A O 1
ATOM 612 N N . PRO A 1 82 ? 36.299 1.427 -0.456 1.00 56.78 82 PRO A N 1
ATOM 613 C CA . PRO A 1 82 ? 36.056 2.845 -0.258 1.00 56.78 82 PRO A CA 1
ATOM 614 C C . PRO A 1 82 ? 36.675 3.597 -1.437 1.00 56.78 82 PRO A C 1
ATOM 616 O O . PRO A 1 82 ? 37.895 3.707 -1.553 1.00 56.78 82 PRO A O 1
ATOM 619 N N . ALA A 1 83 ? 35.818 4.056 -2.350 1.00 51.97 83 ALA A N 1
ATOM 620 C CA . ALA A 1 83 ? 36.214 4.905 -3.451 1.00 51.97 83 ALA A CA 1
ATOM 621 C C . ALA A 1 83 ? 36.844 6.156 -2.838 1.00 51.97 83 ALA A C 1
ATOM 623 O O . ALA A 1 83 ? 36.216 6.853 -2.036 1.00 51.97 83 ALA A O 1
ATOM 624 N N . ALA A 1 84 ? 38.114 6.375 -3.173 1.00 59.78 84 ALA A N 1
ATOM 625 C CA . ALA A 1 84 ? 38.867 7.551 -2.788 1.00 59.78 84 ALA A CA 1
ATOM 626 C C . ALA A 1 84 ? 38.022 8.807 -3.035 1.00 59.78 84 ALA A C 1
ATOM 628 O O . ALA A 1 84 ? 37.421 8.966 -4.100 1.00 59.78 84 ALA A O 1
ATOM 629 N N . ALA A 1 85 ? 37.958 9.658 -2.013 1.00 62.34 85 ALA A N 1
ATOM 630 C CA . ALA A 1 85 ? 37.162 10.872 -2.002 1.00 62.34 85 ALA A CA 1
ATOM 631 C C . ALA A 1 85 ? 37.381 11.688 -3.293 1.00 62.34 85 ALA A C 1
ATOM 633 O O . ALA A 1 85 ? 38.527 12.035 -3.596 1.00 62.34 85 ALA A O 1
ATOM 634 N N . PRO A 1 86 ? 36.323 12.019 -4.057 1.00 60.97 86 PRO A N 1
ATOM 635 C CA . PRO A 1 86 ? 36.450 12.993 -5.126 1.00 60.97 86 PRO A CA 1
ATOM 636 C C . PRO A 1 86 ? 36.833 14.344 -4.512 1.00 60.97 86 PRO A C 1
ATOM 638 O O . PRO A 1 86 ? 36.256 14.780 -3.513 1.00 60.97 86 PRO A O 1
ATOM 641 N N . ALA A 1 87 ? 37.845 14.983 -5.097 1.00 66.69 87 ALA A N 1
ATOM 642 C CA . ALA A 1 87 ? 38.303 16.308 -4.704 1.00 66.69 87 ALA A CA 1
ATOM 643 C C . ALA A 1 87 ? 37.136 17.320 -4.707 1.00 66.69 87 ALA A C 1
ATOM 645 O O . ALA A 1 87 ? 36.257 17.232 -5.571 1.00 66.69 87 ALA A O 1
ATOM 646 N N . PRO A 1 88 ? 37.116 18.294 -3.777 1.00 63.91 88 PRO A N 1
ATOM 647 C CA . PRO A 1 88 ? 36.081 19.316 -3.746 1.00 63.91 88 PRO A CA 1
ATOM 648 C C . PRO A 1 88 ? 36.178 20.183 -5.006 1.00 63.91 88 PRO A C 1
ATOM 650 O O . PRO A 1 88 ? 37.091 20.995 -5.156 1.00 63.91 88 PRO A O 1
ATOM 653 N N . VAL A 1 89 ? 35.226 20.015 -5.921 1.00 68.94 89 VAL A N 1
ATOM 654 C CA . VAL A 1 89 ? 34.990 20.979 -6.995 1.00 68.94 89 VAL A CA 1
ATOM 655 C C . VAL A 1 89 ? 34.410 22.248 -6.374 1.00 68.94 89 VAL A C 1
ATOM 657 O O . VAL A 1 89 ? 33.375 22.225 -5.710 1.00 68.94 89 VAL A O 1
ATOM 660 N N . ALA A 1 90 ? 35.133 23.352 -6.542 1.00 62.97 90 ALA A N 1
ATOM 661 C CA . ALA A 1 90 ? 34.725 24.670 -6.090 1.00 62.97 90 ALA A CA 1
ATOM 662 C C . ALA A 1 90 ? 33.391 25.060 -6.745 1.00 62.97 90 ALA A C 1
ATOM 664 O O . ALA A 1 90 ? 33.270 25.082 -7.970 1.00 62.97 90 ALA A O 1
ATOM 665 N N . PHE A 1 91 ? 32.394 25.364 -5.916 1.00 65.44 91 PHE A N 1
ATOM 666 C CA . PHE A 1 91 ? 31.111 25.893 -6.363 1.00 65.44 91 PHE A CA 1
ATOM 667 C C . PHE A 1 91 ? 31.305 27.299 -6.960 1.00 65.44 91 PHE A C 1
ATOM 669 O O . PHE A 1 91 ? 31.870 28.164 -6.284 1.00 65.44 91 PHE A O 1
ATOM 676 N N . PRO A 1 92 ? 30.833 27.571 -8.191 1.00 68.06 92 PRO A N 1
ATOM 677 C CA . PRO A 1 92 ? 30.705 28.937 -8.679 1.00 68.06 92 PRO A CA 1
ATOM 678 C C . PRO A 1 92 ? 29.634 29.698 -7.880 1.00 68.06 92 PRO A C 1
ATOM 680 O O . PRO A 1 92 ? 28.650 29.125 -7.412 1.00 68.06 92 PRO A O 1
ATOM 683 N N . ALA A 1 93 ? 29.875 30.998 -7.707 1.00 67.81 93 ALA A N 1
ATOM 684 C CA . ALA A 1 93 ? 29.080 31.930 -6.913 1.00 67.81 93 ALA A CA 1
ATOM 685 C C . ALA A 1 93 ? 27.581 31.963 -7.300 1.00 67.81 93 ALA A C 1
ATOM 687 O O . ALA A 1 93 ? 27.246 31.775 -8.472 1.00 67.81 93 ALA A O 1
ATOM 688 N N . PRO A 1 94 ? 26.677 32.255 -6.343 1.00 67.00 94 PRO A N 1
ATOM 689 C CA . PRO A 1 94 ? 25.250 32.382 -6.612 1.00 67.00 94 PRO A CA 1
ATOM 690 C C . PRO A 1 94 ? 24.962 33.596 -7.504 1.00 67.00 94 PRO A C 1
ATOM 692 O O . PRO A 1 94 ? 25.345 34.727 -7.201 1.00 67.00 94 PRO A O 1
ATOM 695 N N . VAL A 1 95 ? 24.258 33.344 -8.604 1.00 73.19 95 VAL A N 1
ATOM 696 C CA . VAL A 1 95 ? 23.673 34.366 -9.477 1.00 73.19 95 VAL A CA 1
ATOM 697 C C . VAL A 1 95 ? 22.412 34.913 -8.786 1.00 73.19 95 VAL A C 1
ATOM 699 O O . VAL A 1 95 ? 21.610 34.107 -8.310 1.00 73.19 95 VAL A O 1
ATOM 702 N N . PRO A 1 96 ? 22.205 36.239 -8.690 1.00 67.06 96 PRO A N 1
ATOM 703 C CA . PRO A 1 96 ? 20.991 36.801 -8.103 1.00 67.06 96 PRO A CA 1
ATOM 704 C C . PRO A 1 96 ? 19.768 36.502 -8.984 1.00 67.06 96 PRO A C 1
ATOM 706 O O . PRO A 1 96 ? 19.721 36.876 -10.155 1.00 67.06 96 PRO A O 1
ATOM 709 N N . GLU A 1 97 ? 18.779 35.826 -8.402 1.00 66.62 97 GLU A N 1
ATOM 710 C CA . GLU A 1 97 ? 17.489 35.524 -9.023 1.00 66.62 97 GLU A CA 1
ATOM 711 C C . GLU A 1 97 ? 16.605 36.791 -9.052 1.00 66.62 97 GLU A C 1
ATOM 713 O O . GLU A 1 97 ? 16.411 37.427 -8.009 1.00 66.62 97 GLU A O 1
ATOM 718 N N . PRO A 1 98 ? 16.078 37.215 -10.217 1.00 62.16 98 PRO A N 1
ATOM 719 C CA . PRO A 1 98 ? 15.147 38.331 -10.290 1.00 62.16 98 PRO A CA 1
ATOM 720 C C . PRO A 1 98 ? 13.765 37.916 -9.771 1.00 62.16 98 PRO A C 1
ATOM 722 O O . PRO A 1 98 ? 13.143 36.978 -10.264 1.00 62.16 98 PRO A O 1
ATOM 725 N N . ALA A 1 99 ? 13.271 38.677 -8.794 1.00 62.47 99 ALA A N 1
ATOM 726 C CA . ALA A 1 99 ? 11.933 38.574 -8.233 1.00 62.47 99 ALA A CA 1
ATOM 727 C C . ALA A 1 99 ? 10.847 38.617 -9.327 1.00 62.47 99 ALA A C 1
ATOM 729 O O . ALA A 1 99 ? 10.542 39.680 -9.868 1.00 62.47 99 ALA A O 1
ATOM 730 N N . GLN A 1 100 ? 10.214 37.474 -9.611 1.00 63.25 100 GLN A N 1
ATOM 731 C CA . GLN A 1 100 ? 8.980 37.417 -10.392 1.00 63.25 100 GLN A CA 1
ATOM 732 C C . GLN A 1 100 ? 7.769 37.157 -9.492 1.00 63.25 100 GLN A C 1
ATOM 734 O O . GLN A 1 100 ? 7.352 36.038 -9.224 1.00 63.25 100 GLN A O 1
ATOM 739 N N . GLN A 1 101 ? 7.221 38.280 -9.036 1.00 63.44 101 GLN A N 1
ATOM 740 C CA . GLN A 1 101 ? 5.845 38.681 -9.317 1.00 63.44 101 GLN A CA 1
ATOM 741 C C . GLN A 1 101 ? 4.735 37.688 -8.933 1.00 63.44 101 GLN A C 1
ATOM 743 O O . GLN A 1 101 ? 4.228 36.905 -9.735 1.00 63.44 101 GLN A O 1
ATOM 748 N N . GLN A 1 102 ? 4.274 37.854 -7.692 1.00 56.31 102 GLN A N 1
ATOM 749 C CA . GLN A 1 102 ? 2.946 37.461 -7.231 1.00 56.31 102 GLN A CA 1
ATOM 750 C C . GLN A 1 102 ? 1.873 37.876 -8.251 1.00 56.31 102 GLN A C 1
ATOM 752 O O . GLN A 1 102 ? 1.648 39.066 -8.487 1.00 56.31 102 GLN A O 1
ATOM 757 N N . ARG A 1 103 ? 1.170 36.894 -8.823 1.00 55.47 103 ARG A N 1
ATOM 758 C CA . ARG A 1 103 ? -0.124 37.121 -9.470 1.00 55.47 103 ARG A CA 1
ATOM 759 C C . ARG A 1 103 ? -1.249 36.913 -8.449 1.00 55.47 103 ARG A C 1
ATOM 761 O O . ARG A 1 103 ? -1.304 35.850 -7.832 1.00 55.47 103 ARG A O 1
ATOM 768 N N . PRO A 1 104 ? -2.154 37.888 -8.275 1.00 58.66 104 PRO A N 1
ATOM 769 C CA . PRO A 1 104 ? -3.364 37.709 -7.492 1.00 58.66 104 PRO A CA 1
ATOM 770 C C . PRO A 1 104 ? -4.444 36.942 -8.276 1.00 58.66 104 PRO A C 1
ATOM 772 O O . PRO A 1 104 ? -4.707 37.242 -9.435 1.00 58.66 104 PRO A O 1
ATOM 775 N N . GLN A 1 105 ? -5.056 35.991 -7.562 1.00 62.19 105 GLN A N 1
ATOM 776 C CA . GLN A 1 105 ? -6.482 35.627 -7.507 1.00 62.19 105 GLN A CA 1
ATOM 777 C C . GLN A 1 105 ? -7.282 35.358 -8.798 1.00 62.19 105 GLN A C 1
ATOM 779 O O . GLN A 1 105 ? -7.443 36.234 -9.638 1.00 62.19 105 GLN A O 1
ATOM 784 N N . ALA A 1 106 ? -7.994 34.223 -8.803 1.00 48.06 106 ALA A N 1
ATOM 785 C CA . ALA A 1 106 ? -9.431 34.195 -9.100 1.00 48.06 106 ALA A CA 1
ATOM 786 C C . ALA A 1 106 ? -10.090 32.917 -8.542 1.00 48.06 106 ALA A C 1
ATOM 788 O O . ALA A 1 106 ? -9.716 31.797 -8.881 1.00 48.06 106 ALA A O 1
ATOM 789 N N . SER A 1 107 ? -11.077 33.122 -7.672 1.00 62.94 107 SER A N 1
ATOM 790 C CA . SER A 1 107 ? -12.105 32.173 -7.237 1.00 62.94 107 SER A CA 1
ATOM 791 C C . SER A 1 107 ? -12.909 31.611 -8.416 1.00 62.94 107 SER A C 1
ATOM 793 O O . SER A 1 107 ? -13.098 32.345 -9.376 1.00 62.94 107 SER A O 1
ATOM 795 N N . THR A 1 108 ? -13.479 30.400 -8.286 1.00 47.81 108 THR A N 1
ATOM 796 C CA . THR A 1 108 ? -14.949 30.157 -8.298 1.00 47.81 108 THR A CA 1
ATOM 797 C C . THR A 1 108 ? -15.322 28.663 -8.290 1.00 47.81 108 THR A C 1
ATOM 799 O O . THR A 1 108 ? -15.067 27.949 -9.248 1.00 47.81 108 THR A O 1
ATOM 802 N N . VAL A 1 109 ? -15.951 28.258 -7.180 1.00 52.50 109 VAL A N 1
ATOM 803 C CA . VAL A 1 109 ? -17.194 27.470 -6.984 1.00 52.50 109 VAL A CA 1
ATOM 804 C C . VAL A 1 109 ? -17.592 26.246 -7.851 1.00 52.50 109 VAL A C 1
ATOM 806 O O . VAL A 1 109 ? -17.693 26.316 -9.066 1.00 52.50 109 VAL A O 1
ATOM 809 N N . ALA A 1 110 ? -18.084 25.234 -7.110 1.00 45.34 110 ALA A N 1
ATOM 810 C CA . ALA A 1 110 ? -19.359 24.501 -7.281 1.00 45.34 110 ALA A CA 1
ATOM 811 C C . ALA A 1 110 ? -19.366 23.051 -7.824 1.00 45.34 110 ALA A C 1
ATOM 813 O O . ALA A 1 110 ? -18.964 22.777 -8.947 1.00 45.34 110 ALA A O 1
ATOM 814 N N . GLY A 1 111 ? -20.017 22.176 -7.033 1.00 41.81 111 GLY A N 1
ATOM 815 C CA . GLY A 1 111 ? -20.695 20.934 -7.452 1.00 41.81 111 GLY A CA 1
ATOM 816 C C . GLY A 1 111 ? -20.089 19.658 -6.843 1.00 41.81 111 GLY A C 1
ATOM 817 O O . GLY A 1 111 ? -18.960 19.334 -7.160 1.00 41.81 111 GLY A O 1
ATOM 818 N N . ALA A 1 112 ? -20.732 18.858 -5.986 1.00 45.78 112 ALA A N 1
ATOM 819 C CA . ALA A 1 112 ? -22.146 18.757 -5.651 1.00 45.78 112 ALA A CA 1
ATOM 820 C C . ALA A 1 112 ? -22.344 18.252 -4.207 1.00 45.78 112 ALA A C 1
ATOM 822 O O . ALA A 1 112 ? -22.009 17.119 -3.863 1.00 45.78 112 ALA A O 1
ATOM 823 N N . SER A 1 113 ? -22.962 19.101 -3.386 1.00 46.00 113 SER A N 1
ATOM 824 C CA . SER A 1 113 ? -23.718 18.686 -2.209 1.00 46.00 113 SER A CA 1
ATOM 825 C C . SER A 1 113 ? -25.007 18.016 -2.675 1.00 46.00 113 SER A C 1
ATOM 827 O O . SER A 1 113 ? -25.920 18.697 -3.140 1.00 46.00 113 SER A O 1
ATOM 829 N N . ALA A 1 114 ? -25.124 16.704 -2.493 1.00 42.94 114 ALA A N 1
ATOM 830 C CA . ALA A 1 114 ? -26.423 16.050 -2.398 1.00 42.94 114 ALA A CA 1
ATOM 831 C C . ALA A 1 114 ? -26.949 16.242 -0.965 1.00 42.94 114 ALA A C 1
ATOM 833 O O . ALA A 1 114 ? -26.946 15.331 -0.146 1.00 42.94 114 ALA A O 1
ATOM 834 N N . ALA A 1 115 ? -27.356 17.472 -0.646 1.00 47.00 115 ALA A N 1
ATOM 835 C CA . ALA A 1 115 ? -28.114 17.784 0.559 1.00 47.00 115 ALA A CA 1
ATOM 836 C C . ALA A 1 115 ? -29.582 17.382 0.339 1.00 47.00 115 ALA A C 1
ATOM 838 O O . ALA A 1 115 ? -30.460 18.228 0.195 1.00 47.00 115 ALA A O 1
ATOM 839 N N . ALA A 1 116 ? -29.844 16.076 0.276 1.00 52.47 116 ALA A N 1
ATOM 840 C CA . ALA A 1 116 ? -31.162 15.557 0.615 1.00 52.47 116 ALA A CA 1
ATOM 841 C C . ALA A 1 116 ? -31.259 15.621 2.142 1.00 52.47 116 ALA A C 1
ATOM 843 O O . ALA A 1 116 ? -30.339 15.177 2.825 1.00 52.47 116 ALA A O 1
ATOM 844 N N . GLY A 1 117 ? -32.303 16.262 2.671 1.00 56.12 117 GLY A N 1
ATOM 845 C CA . GLY A 1 117 ? -32.468 16.511 4.101 1.00 56.12 117 GLY A CA 1
ATOM 846 C C . GLY A 1 117 ? -32.275 15.237 4.915 1.00 56.12 117 GLY A C 1
ATOM 847 O O . GLY A 1 117 ? -33.149 14.382 4.953 1.00 56.12 117 GLY A O 1
ATOM 848 N N . ILE A 1 118 ? -31.110 15.111 5.548 1.00 64.38 118 ILE A N 1
ATOM 849 C CA . ILE A 1 118 ? -30.834 14.017 6.465 1.00 64.38 118 ILE A CA 1
ATOM 850 C C . ILE A 1 118 ? -31.746 14.245 7.667 1.00 64.38 118 ILE A C 1
ATOM 852 O O . ILE A 1 118 ? -31.554 15.207 8.417 1.00 64.38 118 ILE A O 1
ATOM 856 N N . ASP A 1 119 ? -32.760 13.392 7.816 1.00 81.56 119 ASP A N 1
ATOM 857 C CA . ASP A 1 119 ? -33.662 13.362 8.964 1.00 81.56 119 ASP A CA 1
ATOM 858 C C . ASP A 1 119 ? -32.848 13.103 10.234 1.00 81.56 119 ASP A C 1
ATOM 860 O O . ASP A 1 119 ? -32.623 11.963 10.648 1.00 81.56 119 ASP A O 1
ATOM 864 N N . LYS A 1 120 ? -32.382 14.192 10.855 1.00 83.62 120 LYS A N 1
ATOM 865 C CA . LYS A 1 120 ? -31.518 14.189 12.046 1.00 83.62 120 LYS A CA 1
ATOM 866 C C . LYS A 1 120 ? -32.084 13.319 13.166 1.00 83.62 120 LYS A C 1
ATOM 868 O O . LYS A 1 120 ? -31.327 12.740 13.939 1.00 83.62 120 LYS A O 1
ATOM 873 N N . GLU A 1 121 ? -33.407 13.203 13.227 1.00 83.81 121 GLU A N 1
ATOM 874 C CA . GLU A 1 121 ? -34.113 12.372 14.195 1.00 83.81 121 GLU A CA 1
ATOM 875 C C . GLU A 1 121 ? -33.884 10.869 13.961 1.00 83.81 121 GLU A C 1
ATOM 877 O O . GLU A 1 121 ? -33.615 10.135 14.913 1.00 83.81 121 GLU A O 1
ATOM 882 N N . ARG A 1 122 ? -33.868 10.408 12.701 1.00 85.19 122 ARG A N 1
ATOM 883 C CA . ARG A 1 122 ? -33.573 9.003 12.366 1.00 85.19 122 ARG A CA 1
ATOM 884 C C . ARG A 1 122 ? -32.105 8.660 12.604 1.00 85.19 122 ARG A C 1
ATOM 886 O O . ARG A 1 122 ? -31.816 7.596 13.148 1.00 85.19 122 ARG A O 1
ATOM 893 N N . VAL A 1 123 ? -31.196 9.576 12.265 1.00 89.06 123 VAL A N 1
ATOM 894 C CA . VAL A 1 123 ? -29.752 9.424 12.521 1.00 89.06 123 VAL A CA 1
ATOM 895 C C . VAL A 1 123 ? -29.479 9.332 14.021 1.00 89.06 123 VAL A C 1
ATOM 897 O O . VAL A 1 123 ? -28.782 8.428 14.473 1.00 89.06 123 VAL A O 1
ATOM 900 N N . ALA A 1 124 ? -30.078 10.217 14.823 1.00 91.19 124 ALA A N 1
ATOM 901 C CA . ALA A 1 124 ? -29.911 10.203 16.273 1.00 91.19 124 ALA A CA 1
ATOM 902 C C . ALA A 1 124 ? -30.478 8.928 16.921 1.00 91.19 124 ALA A C 1
ATOM 904 O O . ALA A 1 124 ? -29.861 8.388 17.843 1.00 91.19 124 ALA A O 1
ATOM 905 N N . ALA A 1 125 ? -31.620 8.426 16.438 1.00 92.94 125 ALA A N 1
ATOM 906 C CA . ALA A 1 125 ? -32.195 7.168 16.912 1.00 92.94 125 ALA A CA 1
ATOM 907 C C . ALA A 1 125 ? -31.272 5.978 16.609 1.00 92.94 125 ALA A C 1
ATOM 909 O O . ALA A 1 125 ? -30.944 5.204 17.508 1.00 92.94 125 ALA A O 1
ATOM 910 N N . LYS A 1 126 ? -30.778 5.885 15.370 1.00 92.38 126 LYS A N 1
ATOM 911 C CA . LYS A 1 126 ? -29.896 4.797 14.936 1.00 92.38 126 LYS A CA 1
ATOM 912 C C . LYS A 1 126 ? -28.526 4.841 15.611 1.00 92.38 126 LYS A C 1
ATOM 914 O O . LYS A 1 126 ? -27.997 3.810 16.008 1.00 92.38 126 LYS A O 1
ATOM 919 N N . PHE A 1 127 ? -27.983 6.035 15.833 1.00 94.19 127 PHE A N 1
ATOM 920 C CA . PHE A 1 127 ? -26.742 6.214 16.582 1.00 94.19 127 PHE A CA 1
ATOM 921 C C . PHE A 1 127 ? -26.858 5.705 18.028 1.00 94.19 127 PHE A C 1
ATOM 923 O O . PHE A 1 127 ? -25.971 5.006 18.513 1.00 94.19 127 PHE A O 1
ATOM 930 N N . ARG A 1 128 ? -27.969 6.007 18.716 1.00 94.62 128 ARG A N 1
ATOM 931 C CA . ARG A 1 128 ? -28.225 5.506 20.079 1.00 94.62 128 ARG A CA 1
ATOM 932 C C . ARG A 1 128 ? -28.387 3.988 20.119 1.00 94.62 128 ARG A C 1
ATOM 934 O O . ARG A 1 128 ? -27.899 3.369 21.059 1.00 94.62 128 ARG A O 1
ATOM 941 N N . GLU A 1 129 ? -29.031 3.401 19.112 1.00 93.06 129 GLU A N 1
ATOM 942 C CA . GLU A 1 129 ? -29.145 1.945 18.975 1.00 93.06 129 GLU A CA 1
ATOM 943 C C . GLU A 1 129 ? -27.764 1.293 18.829 1.00 93.06 129 GLU A C 1
ATOM 945 O O . GLU A 1 129 ? -27.434 0.372 19.571 1.00 93.06 129 GLU A O 1
ATOM 950 N N . LEU A 1 130 ? -26.909 1.826 17.954 1.00 93.62 130 LEU A N 1
ATOM 951 C CA . LEU A 1 130 ? -25.557 1.303 17.737 1.00 93.62 130 LEU A CA 1
ATOM 952 C C . LEU A 1 130 ? -24.688 1.405 18.999 1.00 93.62 130 LEU A C 1
ATOM 954 O O . LEU A 1 130 ? -23.976 0.459 19.337 1.00 93.62 130 LEU A O 1
ATOM 958 N N . LEU A 1 131 ? -24.802 2.503 19.750 1.00 94.25 131 LEU A N 1
ATOM 959 C CA . LEU A 1 131 ? -24.140 2.624 21.050 1.00 94.25 131 LEU A CA 1
ATOM 960 C C . LEU A 1 131 ? -24.656 1.596 22.069 1.00 94.25 131 LEU A C 1
ATOM 962 O O . LEU A 1 131 ? -23.860 1.052 22.831 1.00 94.25 131 LEU A O 1
ATOM 966 N N . ALA A 1 132 ? -25.959 1.293 22.075 1.00 94.38 132 ALA A N 1
ATOM 967 C CA . ALA A 1 132 ? -26.543 0.289 22.970 1.00 94.38 132 ALA A CA 1
ATOM 968 C C . ALA A 1 132 ? -26.078 -1.143 22.645 1.00 94.38 132 ALA A C 1
ATOM 970 O O . ALA A 1 132 ? -25.953 -1.969 23.546 1.00 94.38 132 ALA A O 1
ATOM 971 N N . VAL A 1 133 ? -25.766 -1.421 21.377 1.00 93.38 133 VAL A N 1
ATOM 972 C CA . VAL A 1 133 ? -25.182 -2.694 20.914 1.00 93.38 133 VAL A CA 1
ATOM 973 C C . VAL A 1 133 ? -23.669 -2.772 21.209 1.00 93.38 133 VAL A C 1
ATOM 975 O O . VAL A 1 133 ? -23.045 -3.813 21.017 1.00 93.38 133 VAL A O 1
ATOM 978 N N . GLY A 1 134 ? -23.067 -1.698 21.735 1.00 92.56 134 GLY A N 1
ATOM 979 C CA . GLY A 1 134 ? -21.648 -1.640 22.097 1.00 92.56 134 GLY A CA 1
ATOM 980 C C . GLY A 1 134 ? -20.724 -1.235 20.946 1.00 92.56 134 GLY A C 1
ATOM 981 O O . GLY A 1 134 ? -19.508 -1.408 21.042 1.00 92.56 134 GLY A O 1
ATOM 982 N N . VAL A 1 135 ? -21.273 -0.689 19.857 1.00 91.94 135 VAL A N 1
ATOM 983 C CA . VAL A 1 135 ? -20.484 -0.142 18.746 1.00 91.94 135 VAL A CA 1
ATOM 984 C C . VAL A 1 135 ? -19.795 1.144 19.204 1.00 91.94 135 VAL A C 1
ATOM 986 O O . VAL A 1 135 ? -20.379 1.963 19.914 1.00 91.94 135 VAL A O 1
ATOM 989 N N . GLN A 1 136 ? -18.534 1.344 18.809 1.00 92.94 136 GLN A N 1
ATOM 990 C CA . GLN A 1 136 ? -17.806 2.560 19.171 1.00 92.94 136 GLN A CA 1
ATOM 991 C C . GLN A 1 136 ? -18.436 3.815 18.538 1.00 92.94 136 GLN A C 1
ATOM 993 O O . GLN A 1 136 ? -18.885 3.757 17.393 1.00 92.94 136 GLN A O 1
ATOM 998 N N . PRO A 1 137 ? -18.380 4.984 19.208 1.00 88.44 137 PRO A N 1
ATOM 999 C CA . PRO A 1 137 ? -19.033 6.213 18.742 1.00 88.44 137 PRO A CA 1
ATOM 1000 C C . PRO A 1 137 ? -18.594 6.658 17.345 1.00 88.44 137 PRO A C 1
ATOM 1002 O O . PRO A 1 137 ? -19.394 7.177 16.575 1.00 88.44 137 PRO A O 1
ATOM 1005 N N . ASN A 1 138 ? -17.321 6.445 17.009 1.00 84.81 138 ASN A N 1
ATOM 1006 C CA . ASN A 1 138 ? -16.766 6.855 15.721 1.00 84.81 138 ASN A CA 1
ATOM 1007 C C . ASN A 1 138 ? -17.288 5.985 14.563 1.00 84.81 138 ASN A C 1
ATOM 1009 O O . ASN A 1 138 ? -17.497 6.480 13.461 1.00 84.81 138 ASN A O 1
ATOM 1013 N N . ASP A 1 139 ? -17.546 4.703 14.832 1.00 86.25 139 ASP A N 1
ATOM 1014 C CA . ASP A 1 139 ? -18.110 3.763 13.860 1.00 86.25 139 ASP A CA 1
ATOM 1015 C C . ASP A 1 139 ? -19.636 3.935 13.752 1.00 86.25 139 ASP A C 1
ATOM 1017 O O . ASP A 1 139 ? -20.196 4.011 12.659 1.00 86.25 139 ASP A O 1
ATOM 1021 N N . ALA A 1 140 ? -20.299 4.150 14.894 1.00 86.75 140 ALA A N 1
ATOM 1022 C CA . ALA A 1 140 ? -21.729 4.423 14.960 1.00 86.75 140 ALA A CA 1
ATOM 1023 C C . ALA A 1 140 ? -22.128 5.692 14.185 1.00 86.75 140 ALA A C 1
ATOM 1025 O O . ALA A 1 140 ? -23.182 5.714 13.554 1.00 86.75 140 ALA A O 1
ATOM 1026 N N . ALA A 1 141 ? -21.291 6.738 14.193 1.00 83.25 141 ALA A N 1
ATOM 1027 C CA . ALA A 1 141 ? -21.552 7.975 13.455 1.00 83.25 141 ALA A CA 1
ATOM 1028 C C . ALA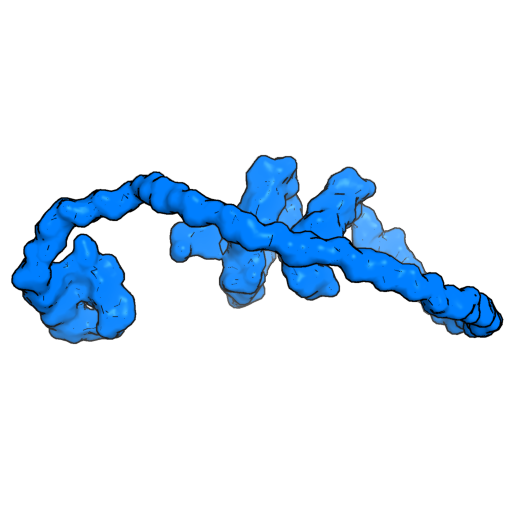 A 1 141 ? -21.521 7.756 11.936 1.00 83.25 141 ALA A C 1
ATOM 1030 O O . ALA A 1 141 ? -22.343 8.325 11.226 1.00 83.25 141 ALA A O 1
ATOM 1031 N N . GLY A 1 142 ? -20.618 6.902 11.447 1.00 85.12 142 GLY A N 1
ATOM 1032 C CA . GLY A 1 142 ? -20.549 6.541 10.031 1.00 85.12 142 GLY A CA 1
ATOM 1033 C C . GLY A 1 142 ? -21.708 5.650 9.581 1.00 85.12 142 GLY A C 1
ATOM 1034 O O . GLY A 1 142 ? -22.158 5.774 8.450 1.00 85.12 142 GLY A O 1
ATOM 1035 N N . GLN A 1 143 ? -22.217 4.785 10.464 1.00 82.19 143 GLN A N 1
ATOM 1036 C CA . GLN A 1 143 ? -23.352 3.898 10.172 1.00 82.19 143 GLN A CA 1
ATOM 1037 C C . GLN A 1 143 ? -24.733 4.563 10.327 1.00 82.19 143 GLN A C 1
ATOM 1039 O O . GLN A 1 143 ? -25.746 4.003 9.893 1.00 82.19 143 GLN A O 1
ATOM 1044 N N . ALA A 1 144 ? -24.797 5.716 10.996 1.00 78.62 144 ALA A N 1
ATOM 1045 C CA . ALA A 1 144 ? -26.045 6.426 11.256 1.00 78.62 144 ALA A CA 1
ATOM 1046 C C . ALA A 1 144 ? -26.435 7.424 10.149 1.00 78.62 144 ALA A C 1
ATOM 1048 O O . ALA A 1 144 ? -27.604 7.803 10.108 1.00 78.62 144 ALA A O 1
ATOM 1049 N N . ILE A 1 145 ? -25.489 7.841 9.296 1.00 77.56 145 ILE A N 1
ATOM 1050 C CA . ILE A 1 145 ? -25.669 8.767 8.156 1.00 77.56 145 ILE A CA 1
ATOM 1051 C C . ILE A 1 145 ? -26.092 7.981 6.911 1.00 77.56 145 ILE A C 1
ATOM 1053 O O . ILE A 1 145 ? -26.989 8.480 6.196 1.00 77.56 145 ILE A O 1
#

pLDDT: mean 80.01, std 18.05, range [41.81, 97.19]

Radius of gyration: 25.52 Å; chains: 1; bounding box: 73×53×39 Å

InterPro domains:
  IPR009060 UBA-like superfamily [SSF46934] (26-67)

Secondary structure (DSSP, 8-state):
-HHHHHHHHHHHHTT--HHHHHHHHHHHHHHHHHHHHTT---HHHHHHHHHHTTT-HHHHHHHHHTTTTS-SS---------PPPPP-PPPPPPPPPP---------------------HHHHHHHHHHHHHTT--HHHHHHHH-